Protein AF-A0A2S6AZ77-F1 (afdb_monomer_lite)

Secondary structure (DSSP, 8-state):
-HHHHHHHHHHHHHHHHHTTS--EETTEE--HHHHHHHHHHHHHHHHHHHHHHHHHHHSHHHHTT-SSTTHHHHHHHHH-

Foldseek 3Di:
DVLVVLVVQVVQCVVCVVVVHFRDDPNHGDDPVNVVVSVCVVPVVVCVLVVQLVVLVPDPVNQVPQPDDDPVSSVVSSVD

Radius of gyration: 18.74 Å; chains: 1; bounding box: 42×18×49 Å

Structure (mmCIF, N/CA/C/O backbone):
data_AF-A0A2S6AZ77-F1
#
_entry.id   AF-A0A2S6AZ77-F1
#
loop_
_atom_site.group_PDB
_atom_site.id
_atom_site.type_symbol
_atom_site.label_atom_id
_atom_site.label_alt_id
_atom_site.label_comp_id
_atom_site.label_asym_id
_atom_site.label_entity_id
_atom_site.label_seq_id
_atom_site.pdbx_PDB_ins_code
_atom_site.Cartn_x
_atom_site.Cartn_y
_atom_site.Cartn_z
_atom_site.occupancy
_atom_site.B_iso_or_equiv
_atom_site.auth_seq_id
_atom_site.auth_comp_id
_atom_site.auth_asym_id
_atom_site.auth_atom_id
_atom_site.pdbx_PDB_model_num
ATOM 1 N N . LEU A 1 1 ? -12.832 8.009 -2.819 1.00 78.25 1 LEU A N 1
ATOM 2 C CA . LEU A 1 1 ? -13.440 8.010 -1.464 1.00 78.25 1 LEU A CA 1
ATOM 3 C C . LEU A 1 1 ? -13.142 6.729 -0.675 1.00 78.25 1 LEU A C 1
ATOM 5 O O . LEU A 1 1 ? -12.708 6.844 0.460 1.00 78.25 1 LEU A O 1
ATOM 9 N N . TYR A 1 2 ? -13.305 5.528 -1.249 1.00 88.44 2 TYR A N 1
ATOM 10 C CA . TYR A 1 2 ? -13.090 4.263 -0.520 1.00 88.44 2 TYR A CA 1
ATOM 11 C C . TYR A 1 2 ? -11.671 4.093 0.064 1.00 88.44 2 TYR A C 1
ATOM 13 O O . TYR A 1 2 ? -11.541 3.635 1.191 1.00 88.44 2 TYR A O 1
ATOM 21 N N . GLY A 1 3 ? -10.614 4.515 -0.645 1.00 91.44 3 GLY A N 1
ATOM 22 C CA . GLY A 1 3 ? -9.235 4.412 -0.140 1.00 91.44 3 GLY A CA 1
ATOM 23 C C . GLY A 1 3 ? -9.008 5.206 1.151 1.00 91.44 3 GLY A C 1
ATOM 24 O O . GLY A 1 3 ? -8.381 4.710 2.080 1.00 91.44 3 GLY A O 1
ATOM 25 N N . LEU A 1 4 ? -9.613 6.394 1.258 1.00 94.88 4 LEU A N 1
ATOM 26 C CA . LEU A 1 4 ? -9.575 7.196 2.483 1.00 94.88 4 LEU A CA 1
ATOM 27 C C . LEU A 1 4 ? -10.266 6.474 3.650 1.00 94.88 4 LEU A C 1
ATOM 29 O O . LEU A 1 4 ? -9.774 6.524 4.771 1.00 94.88 4 LEU A O 1
ATOM 33 N N . LEU A 1 5 ? -11.373 5.770 3.388 1.00 94.00 5 LEU A N 1
ATOM 34 C CA . LEU A 1 5 ? -12.069 4.983 4.411 1.00 94.00 5 LEU A CA 1
ATOM 35 C C . LEU A 1 5 ? -11.217 3.810 4.905 1.00 94.00 5 LEU A C 1
ATOM 37 O O . LEU A 1 5 ? -11.178 3.557 6.103 1.00 94.00 5 LEU A O 1
ATOM 41 N N . VAL A 1 6 ? -10.493 3.130 4.010 1.00 95.56 6 VAL A N 1
ATOM 42 C CA . VAL A 1 6 ? -9.556 2.059 4.392 1.00 95.56 6 VAL A CA 1
ATOM 43 C C . VAL A 1 6 ? -8.460 2.600 5.316 1.00 95.56 6 VAL A C 1
ATOM 45 O O . VAL A 1 6 ? -8.183 1.999 6.353 1.00 95.56 6 VAL A O 1
ATOM 48 N N . PHE A 1 7 ? -7.890 3.766 4.997 1.00 95.38 7 PHE A N 1
ATOM 49 C CA . PHE A 1 7 ? -6.914 4.420 5.871 1.00 95.38 7 PHE A CA 1
ATOM 50 C C . PHE A 1 7 ? -7.520 4.898 7.195 1.00 95.38 7 PHE A C 1
ATOM 52 O O . PHE A 1 7 ? -6.865 4.785 8.227 1.00 95.38 7 PHE A O 1
ATOM 59 N N . ALA A 1 8 ? -8.767 5.375 7.200 1.00 95.44 8 ALA A N 1
ATOM 60 C CA . ALA A 1 8 ? -9.462 5.754 8.429 1.00 95.44 8 ALA A CA 1
ATOM 61 C C . ALA A 1 8 ? -9.682 4.547 9.360 1.00 95.44 8 ALA A C 1
ATOM 63 O O . ALA A 1 8 ? -9.435 4.651 10.560 1.00 95.44 8 ALA A O 1
ATOM 64 N N . ILE A 1 9 ? -10.071 3.390 8.808 1.00 95.38 9 ILE A N 1
ATOM 65 C CA . ILE A 1 9 ? -10.197 2.128 9.557 1.00 95.38 9 ILE A CA 1
ATOM 66 C C . ILE A 1 9 ? -8.844 1.725 10.154 1.00 95.38 9 ILE A C 1
ATOM 68 O O . ILE A 1 9 ? -8.770 1.415 11.340 1.00 95.38 9 ILE A O 1
ATOM 72 N N . LEU A 1 10 ? -7.769 1.787 9.363 1.00 96.00 10 LEU A N 1
ATOM 73 C CA . LEU A 1 10 ? -6.399 1.530 9.820 1.00 96.00 10 LEU A CA 1
ATOM 74 C C . LEU A 1 10 ? -5.981 2.459 10.965 1.00 96.00 10 LEU A C 1
ATOM 76 O O . LEU A 1 10 ? -5.474 1.997 11.985 1.00 96.00 10 LEU A O 1
ATOM 80 N N . ALA A 1 11 ? -6.213 3.762 10.811 1.00 96.31 11 ALA A N 1
ATOM 81 C CA . ALA A 1 11 ? -5.845 4.763 11.804 1.00 96.31 11 ALA A CA 1
ATOM 82 C C . ALA A 1 11 ? -6.576 4.533 13.134 1.00 96.31 11 ALA A C 1
ATOM 84 O O . ALA A 1 11 ? -5.948 4.529 14.191 1.00 96.31 11 ALA A O 1
ATOM 85 N N . VAL A 1 12 ? -7.886 4.277 13.085 1.00 96.50 12 VAL A N 1
ATOM 86 C CA . VAL A 1 12 ? -8.688 3.956 14.273 1.00 96.50 12 VAL A CA 1
ATOM 87 C C . VAL A 1 12 ? -8.270 2.628 14.897 1.00 96.50 12 VAL A C 1
ATOM 89 O O . VAL A 1 12 ? -8.236 2.522 16.121 1.00 96.50 12 VAL A O 1
ATOM 92 N N . PHE A 1 13 ? -7.916 1.630 14.084 1.00 95.69 13 PHE A N 1
ATOM 93 C CA . PHE A 1 13 ? -7.397 0.355 14.570 1.00 95.69 13 PHE A CA 1
ATOM 94 C C . PHE A 1 13 ? -6.127 0.543 15.398 1.00 95.69 13 PHE A C 1
ATOM 96 O O . PHE A 1 13 ? -6.066 0.107 16.547 1.00 95.69 13 PHE A O 1
ATOM 103 N N . VAL A 1 14 ? -5.147 1.265 14.853 1.00 95.7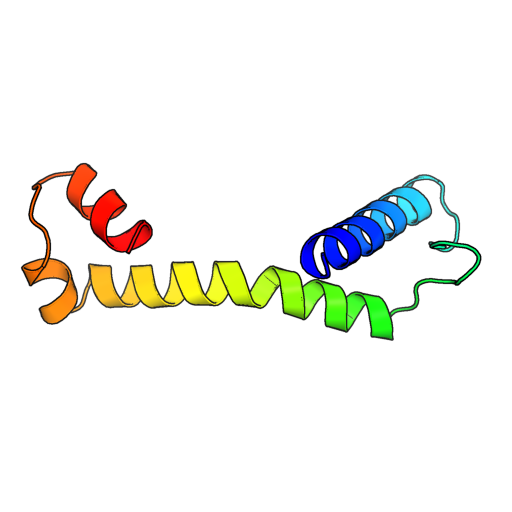5 14 VAL A N 1
ATOM 104 C CA . VAL A 1 14 ? -3.895 1.568 15.557 1.00 95.75 14 VAL A CA 1
ATOM 105 C C . VAL A 1 14 ? -4.162 2.411 16.807 1.00 95.75 14 VAL A C 1
ATOM 107 O O . VAL A 1 14 ? -3.701 2.051 17.888 1.00 95.75 14 VAL A O 1
ATOM 110 N N . ALA A 1 15 ? -4.959 3.478 16.702 1.00 96.50 15 ALA A N 1
ATOM 111 C CA . ALA A 1 15 ? -5.278 4.350 17.833 1.00 96.50 15 ALA A CA 1
ATOM 112 C C . ALA A 1 15 ? -6.010 3.609 18.969 1.00 96.50 15 ALA A C 1
ATOM 114 O O . ALA A 1 15 ? -5.669 3.783 20.139 1.00 96.50 15 ALA A O 1
ATOM 115 N N . GLY A 1 16 ? -6.978 2.748 18.638 1.00 94.81 16 GLY A N 1
ATOM 116 C CA . GLY A 1 16 ? -7.700 1.929 19.612 1.00 94.81 16 GLY A CA 1
ATOM 117 C C . GLY A 1 16 ? -6.760 1.003 20.381 1.00 94.81 16 GLY A C 1
ATOM 118 O O . GLY A 1 16 ? -6.780 0.993 21.613 1.00 94.81 16 GLY A O 1
ATOM 119 N N . LEU A 1 17 ? -5.863 0.313 19.667 1.00 94.81 17 LEU A N 1
ATOM 120 C CA . LEU A 1 17 ? -4.849 -0.545 20.284 1.00 94.81 17 LEU A CA 1
ATOM 121 C C . LEU A 1 17 ? -3.884 0.237 21.188 1.00 94.81 17 LEU A C 1
ATOM 123 O O . LEU A 1 17 ? -3.577 -0.235 22.281 1.00 94.81 17 LEU A O 1
ATOM 127 N N . MET A 1 18 ? -3.451 1.437 20.786 1.00 96.62 18 MET A N 1
ATOM 128 C CA . MET A 1 18 ? -2.537 2.275 21.581 1.00 96.62 18 MET A CA 1
ATOM 129 C C . MET A 1 18 ? -3.138 2.723 22.919 1.00 96.62 18 MET A C 1
ATOM 131 O O . MET A 1 18 ? -2.417 2.848 23.904 1.00 96.62 18 MET A O 1
ATOM 135 N N . VAL A 1 19 ? -4.454 2.945 22.973 1.00 95.69 19 VAL A N 1
ATOM 136 C CA . VAL A 1 19 ? -5.170 3.340 24.202 1.00 95.69 19 VAL A CA 1
ATOM 137 C C . VAL A 1 19 ? -5.664 2.110 24.990 1.00 95.69 19 VAL A C 1
ATOM 139 O O . VAL A 1 19 ? -6.253 2.244 26.063 1.00 95.69 19 VAL A O 1
ATOM 142 N N . GLY A 1 20 ? -5.434 0.891 24.484 1.00 94.25 20 GLY A N 1
ATOM 143 C CA . GLY A 1 20 ? -5.899 -0.353 25.105 1.00 94.25 20 GLY A CA 1
ATOM 144 C C . GLY A 1 20 ? -7.419 -0.542 25.028 1.00 94.25 20 GLY A C 1
ATOM 145 O O . GLY A 1 20 ? -8.013 -1.200 25.884 1.00 94.25 20 GLY A O 1
ATOM 146 N N . ARG A 1 21 ? -8.073 0.065 24.031 1.00 94.56 21 ARG A N 1
ATOM 147 C CA . ARG A 1 21 ? -9.516 -0.046 23.778 1.00 94.56 21 ARG A CA 1
ATOM 148 C C . ARG A 1 21 ? -9.776 -0.858 22.513 1.00 94.56 21 ARG A C 1
ATOM 150 O O . ARG A 1 21 ? -8.909 -1.020 21.660 1.00 94.56 21 ARG A O 1
ATOM 157 N N . THR A 1 22 ? -10.991 -1.385 22.387 1.00 93.94 22 THR A N 1
ATOM 158 C CA . THR A 1 22 ? -11.400 -2.014 21.127 1.00 93.94 22 THR A CA 1
ATOM 159 C C . THR A 1 22 ? -11.566 -0.927 20.062 1.00 93.94 22 THR A C 1
ATOM 161 O O . THR A 1 22 ? -12.210 0.083 20.347 1.00 93.94 22 THR A O 1
ATOM 164 N N . PRO A 1 23 ? -10.971 -1.080 18.866 1.00 95.12 23 PRO A N 1
ATOM 165 C CA . PRO A 1 23 ? -11.115 -0.090 17.808 1.00 95.12 23 PRO A CA 1
ATOM 166 C C . PRO A 1 23 ? -12.562 0.083 17.352 1.00 95.12 23 PRO A C 1
ATOM 168 O O . PRO A 1 23 ? -13.284 -0.900 17.176 1.00 95.12 23 PRO A O 1
ATOM 171 N N . GLU A 1 24 ? -12.97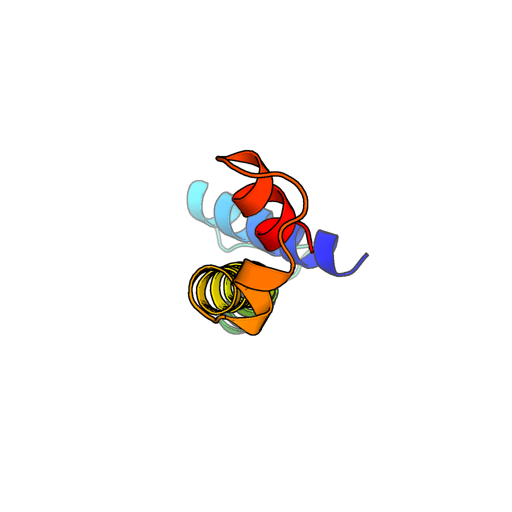2 1.329 17.119 1.00 95.94 24 GLU A N 1
ATOM 172 C CA . GLU A 1 24 ? -14.355 1.666 16.789 1.00 95.94 24 GLU A CA 1
ATOM 173 C C . GLU A 1 24 ? -14.429 2.848 15.816 1.00 95.94 24 GLU A C 1
ATOM 175 O O . GLU A 1 24 ? -13.912 3.930 16.092 1.00 95.94 24 GLU A O 1
ATOM 180 N N . PHE A 1 25 ? -15.082 2.652 14.670 1.00 95.06 25 PHE A N 1
ATOM 181 C CA . PHE A 1 25 ? -15.291 3.675 13.648 1.00 95.06 25 PHE A CA 1
ATOM 182 C C . PHE A 1 25 ? -16.786 3.995 13.529 1.00 95.06 25 PHE A C 1
ATOM 184 O O . PHE A 1 25 ? -17.591 3.119 13.218 1.00 95.06 25 PHE A O 1
ATOM 191 N N . LEU A 1 26 ? -17.168 5.255 13.776 1.00 93.19 26 LEU A N 1
ATOM 192 C CA . LEU A 1 26 ? -18.562 5.734 13.724 1.00 93.19 26 LEU A CA 1
ATOM 193 C C . LEU A 1 26 ? -19.551 4.897 14.565 1.00 93.19 26 LEU A C 1
ATOM 195 O O . LEU A 1 26 ? -20.651 4.588 14.106 1.00 93.19 26 LEU A O 1
ATOM 199 N N . GLY A 1 27 ? -19.169 4.495 15.780 1.00 91.44 27 GLY A N 1
ATOM 200 C CA . GLY A 1 27 ? -20.041 3.683 16.637 1.00 91.44 27 GLY A CA 1
ATOM 201 C C . GLY A 1 27 ? -19.935 2.168 16.404 1.00 91.44 27 GLY A C 1
ATOM 202 O O . GLY A 1 27 ? -20.580 1.384 17.099 1.00 91.44 27 GLY A O 1
ATOM 203 N N . LYS A 1 28 ? -19.189 1.733 15.376 1.00 94.50 28 LYS A N 1
ATOM 204 C CA . LYS A 1 28 ? -19.074 0.323 14.979 1.00 94.50 28 LYS A CA 1
ATOM 205 C C . LYS A 1 28 ? -17.695 -0.221 15.301 1.00 94.50 28 LYS A C 1
ATOM 207 O O . LYS A 1 28 ? -16.687 0.358 14.904 1.00 94.50 28 LYS A O 1
ATOM 212 N N . LYS A 1 29 ? -17.658 -1.357 15.994 1.00 94.25 29 LYS A N 1
ATOM 213 C CA . LYS A 1 29 ? -16.409 -2.053 16.311 1.00 94.25 29 LYS A CA 1
ATOM 214 C C . LYS A 1 29 ? -15.734 -2.527 15.033 1.00 94.25 29 LYS A C 1
ATOM 216 O O . LYS A 1 29 ? -16.411 -3.077 14.173 1.00 94.25 29 LYS A O 1
ATOM 221 N N . VAL A 1 30 ? -14.420 -2.334 14.956 1.00 94.75 30 VAL A N 1
ATOM 222 C CA . VAL A 1 30 ? -13.586 -2.885 13.887 1.00 94.75 30 VAL A CA 1
ATOM 223 C C . VAL A 1 30 ? -13.024 -4.223 14.354 1.00 94.75 30 VAL A C 1
ATOM 225 O O . VAL A 1 30 ? -12.178 -4.282 15.248 1.00 94.75 30 VAL A O 1
ATOM 228 N N . GLU A 1 31 ? -13.496 -5.305 13.749 1.00 93.62 31 GLU A N 1
ATOM 229 C CA . GLU A 1 31 ? -13.084 -6.668 14.072 1.00 93.62 31 GLU A CA 1
ATOM 230 C C . GLU A 1 31 ? -12.004 -7.199 13.117 1.00 93.62 31 GLU A C 1
ATOM 232 O O . GLU A 1 31 ? -11.674 -6.621 12.077 1.00 93.62 31 GLU A O 1
ATOM 237 N N . ALA A 1 32 ? -11.464 -8.379 13.439 1.00 93.12 32 ALA A N 1
ATOM 238 C CA . ALA A 1 32 ? -10.411 -9.022 12.657 1.00 93.12 32 ALA A CA 1
ATOM 239 C C . ALA A 1 32 ? -10.788 -9.239 11.179 1.00 93.12 32 ALA A C 1
ATOM 241 O O . ALA A 1 32 ? -9.914 -9.227 10.314 1.00 93.12 32 ALA A O 1
ATOM 242 N N . ARG A 1 33 ? -12.074 -9.451 10.866 1.00 94.25 33 ARG A N 1
ATOM 243 C CA . ARG A 1 33 ? -12.534 -9.637 9.481 1.00 94.25 33 ARG A CA 1
ATOM 244 C C . ARG A 1 33 ? -12.388 -8.355 8.659 1.00 94.25 33 ARG A C 1
ATOM 246 O O . ARG A 1 33 ? -11.853 -8.412 7.556 1.00 94.25 33 ARG A O 1
ATOM 253 N N . GLU A 1 34 ? -12.833 -7.222 9.189 1.00 93.56 34 GLU A N 1
ATOM 254 C CA . GLU A 1 34 ? -12.747 -5.923 8.509 1.00 93.56 34 GLU A CA 1
ATOM 255 C C . GLU A 1 34 ? -11.289 -5.495 8.364 1.00 93.56 34 GLU A C 1
ATOM 257 O O . GLU A 1 34 ? -10.872 -5.058 7.291 1.00 93.56 34 GLU A O 1
ATOM 262 N N . MET A 1 35 ? -10.488 -5.739 9.405 1.00 95.56 35 MET A N 1
ATOM 263 C CA . MET A 1 35 ? -9.059 -5.456 9.379 1.00 95.56 35 MET A CA 1
ATOM 264 C C . MET A 1 35 ? -8.324 -6.272 8.306 1.00 95.56 35 MET A C 1
ATOM 266 O O . MET A 1 35 ? -7.478 -5.730 7.600 1.00 95.56 35 MET A O 1
ATOM 270 N N . LYS A 1 36 ? -8.673 -7.552 8.107 1.00 96.19 36 LYS A N 1
ATOM 271 C CA . LYS A 1 36 ? -8.096 -8.375 7.026 1.00 96.19 36 LYS A CA 1
ATOM 272 C C . LYS A 1 36 ? -8.369 -7.781 5.645 1.00 96.19 36 LYS A C 1
ATOM 274 O O . LYS A 1 36 ? -7.451 -7.700 4.835 1.00 96.19 36 LYS A O 1
ATOM 279 N N . PHE A 1 37 ? -9.598 -7.343 5.377 1.00 96.12 37 PHE A N 1
ATOM 280 C CA . PHE A 1 37 ? -9.930 -6.731 4.088 1.00 96.12 37 PHE A CA 1
ATOM 281 C C . PHE A 1 37 ? -9.252 -5.374 3.895 1.00 96.12 37 PHE A C 1
ATOM 283 O O . PHE A 1 37 ? -8.739 -5.109 2.809 1.00 96.12 37 PHE A O 1
ATOM 290 N N . ALA A 1 38 ? -9.185 -4.548 4.942 1.00 95.38 38 ALA A N 1
ATOM 291 C CA . ALA A 1 38 ? -8.452 -3.287 4.904 1.00 95.38 38 ALA A CA 1
ATOM 292 C C . ALA A 1 38 ? -6.961 -3.513 4.597 1.00 95.38 38 ALA A C 1
ATOM 294 O O . ALA A 1 38 ? -6.408 -2.852 3.720 1.00 95.38 38 ALA A O 1
ATOM 295 N N . MET A 1 39 ? -6.329 -4.499 5.244 1.00 96.69 39 MET A N 1
ATOM 296 C CA . MET A 1 39 ? -4.932 -4.853 4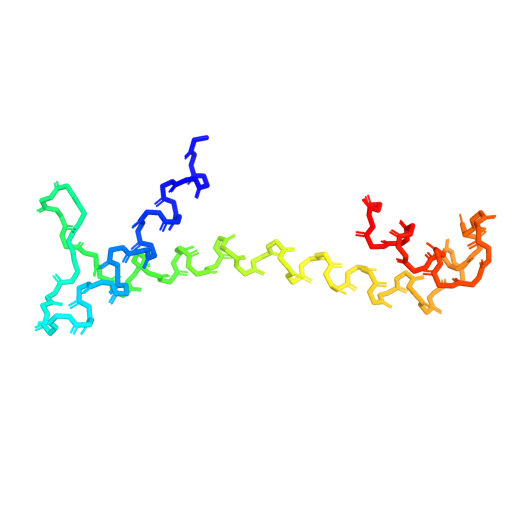.973 1.00 96.69 39 MET A CA 1
ATOM 297 C C . MET A 1 39 ? -4.724 -5.367 3.552 1.00 96.69 39 MET A C 1
ATOM 299 O O . MET A 1 39 ? -3.772 -4.948 2.902 1.00 96.69 39 MET A O 1
ATOM 303 N N . LEU A 1 40 ? -5.607 -6.231 3.042 1.00 96.81 40 LEU A N 1
ATOM 304 C CA . LEU A 1 40 ? -5.526 -6.685 1.652 1.00 96.81 40 LEU A CA 1
ATOM 305 C C . LEU A 1 40 ? -5.623 -5.503 0.681 1.00 96.81 40 LEU A C 1
ATOM 307 O O . LEU A 1 40 ? -4.799 -5.391 -0.221 1.00 96.81 40 LEU A O 1
ATOM 311 N N . ALA A 1 41 ? -6.565 -4.583 0.901 1.00 95.56 41 ALA A N 1
ATOM 312 C CA . ALA A 1 41 ? -6.720 -3.401 0.059 1.00 95.56 41 ALA A CA 1
ATOM 313 C C . ALA A 1 41 ? -5.466 -2.506 0.053 1.00 95.56 41 ALA A C 1
ATOM 315 O O . ALA A 1 41 ? -5.098 -1.989 -1.000 1.00 95.56 41 ALA A O 1
ATOM 316 N N . VAL A 1 42 ? -4.793 -2.347 1.199 1.00 96.12 42 VAL A N 1
ATOM 317 C CA . VAL A 1 42 ? -3.557 -1.550 1.295 1.00 96.12 42 VAL A CA 1
ATOM 318 C C . VAL A 1 42 ? -2.346 -2.278 0.727 1.00 96.12 42 VAL A C 1
ATOM 320 O O . VAL A 1 42 ? -1.496 -1.626 0.135 1.00 96.12 42 VAL A O 1
ATOM 323 N N . LEU A 1 43 ? -2.249 -3.600 0.886 1.00 97.00 43 LEU A N 1
ATOM 324 C CA . LEU A 1 43 ? -1.074 -4.374 0.476 1.00 97.00 43 LEU A CA 1
ATOM 325 C C . LEU A 1 43 ? -1.069 -4.747 -1.007 1.00 97.00 43 LEU A C 1
ATOM 327 O O . LEU A 1 43 ? 0.009 -4.890 -1.574 1.00 97.00 43 LEU A O 1
ATOM 331 N N . ILE A 1 44 ? -2.233 -4.877 -1.651 1.00 97.19 44 ILE A N 1
ATOM 332 C CA . ILE A 1 44 ? -2.302 -5.218 -3.081 1.00 97.19 44 ILE A CA 1
ATOM 333 C C . ILE A 1 44 ? -1.556 -4.180 -3.925 1.00 97.19 44 ILE A C 1
ATOM 335 O O . ILE A 1 44 ? -0.769 -4.558 -4.785 1.00 97.19 44 ILE A O 1
ATOM 339 N N . LEU A 1 45 ? -1.751 -2.886 -3.655 1.00 95.38 45 LEU A N 1
ATOM 340 C CA . LEU A 1 45 ? -1.127 -1.812 -4.429 1.00 95.38 45 LEU A CA 1
ATOM 341 C C . LEU A 1 45 ? 0.419 -1.856 -4.405 1.00 95.38 45 LEU A C 1
ATOM 343 O O . LEU A 1 45 ? 1.007 -1.977 -5.478 1.00 95.38 45 LEU A O 1
ATOM 347 N N . PRO A 1 46 ? 1.107 -1.801 -3.245 1.00 96.50 46 PRO A N 1
ATOM 348 C CA . PRO A 1 46 ? 2.564 -1.861 -3.205 1.00 96.50 46 PRO A CA 1
ATOM 349 C C . PRO A 1 46 ? 3.106 -3.211 -3.679 1.00 96.50 46 PRO A C 1
ATOM 351 O O . PRO A 1 46 ? 4.177 -3.242 -4.270 1.00 96.50 46 PRO A O 1
ATOM 354 N N . LEU A 1 47 ? 2.388 -4.319 -3.465 1.00 97.94 47 LEU A N 1
ATOM 355 C CA . LEU A 1 47 ? 2.825 -5.634 -3.940 1.00 97.94 47 LEU A CA 1
ATOM 356 C C . LEU A 1 47 ? 2.819 -5.691 -5.471 1.00 97.94 47 LEU A C 1
ATOM 358 O O . LEU A 1 47 ? 3.787 -6.150 -6.067 1.00 97.94 47 LEU A O 1
ATOM 362 N N . VAL A 1 48 ? 1.765 -5.175 -6.104 1.00 97.56 48 VAL A N 1
ATOM 363 C CA . VAL A 1 48 ? 1.656 -5.094 -7.565 1.00 97.56 48 VAL A CA 1
ATOM 364 C C . VAL A 1 48 ? 2.726 -4.171 -8.146 1.00 97.56 48 VAL A C 1
ATOM 366 O O . VAL A 1 48 ? 3.423 -4.581 -9.070 1.00 97.56 48 VAL A O 1
ATOM 369 N N . ILE A 1 49 ? 2.895 -2.971 -7.579 1.00 97.31 49 ILE A N 1
ATOM 370 C CA . ILE A 1 49 ? 3.908 -2.009 -8.036 1.00 97.31 49 ILE A CA 1
ATOM 371 C C . ILE A 1 49 ? 5.301 -2.629 -7.916 1.00 97.31 49 ILE A C 1
ATOM 373 O O . ILE A 1 49 ? 5.982 -2.801 -8.917 1.00 97.31 49 ILE A O 1
ATOM 377 N N . LEU A 1 50 ? 5.706 -3.058 -6.718 1.00 97.31 50 LEU A N 1
ATOM 378 C CA . LEU A 1 50 ? 7.043 -3.617 -6.505 1.00 97.31 50 LEU A CA 1
ATOM 379 C C . LEU A 1 50 ? 7.269 -4.908 -7.297 1.00 97.31 50 LEU A C 1
ATOM 381 O O . LEU A 1 50 ? 8.367 -5.125 -7.804 1.00 97.31 50 LEU A O 1
ATOM 385 N N . GLY A 1 51 ? 6.245 -5.755 -7.420 1.00 97.69 51 GLY A N 1
ATOM 386 C CA . GLY A 1 51 ? 6.314 -6.999 -8.179 1.00 97.69 51 GLY A CA 1
ATOM 387 C C . GLY A 1 51 ? 6.563 -6.752 -9.663 1.00 97.69 51 GLY A C 1
ATOM 388 O O . GLY A 1 51 ? 7.491 -7.328 -10.231 1.00 97.69 51 GLY A O 1
ATOM 389 N N . PHE A 1 52 ? 5.789 -5.864 -10.290 1.00 96.75 52 PHE A N 1
ATOM 390 C CA . PHE A 1 52 ? 5.987 -5.543 -11.702 1.00 96.75 52 PHE A CA 1
ATOM 391 C C . PHE A 1 52 ? 7.238 -4.705 -11.947 1.00 96.75 52 PHE A C 1
ATOM 393 O O . PHE A 1 52 ? 7.955 -4.991 -12.901 1.00 96.75 52 PHE A O 1
ATOM 400 N N . THR A 1 53 ? 7.579 -3.763 -11.063 1.00 96.44 53 THR A N 1
ATOM 401 C CA . THR A 1 53 ? 8.862 -3.048 -11.130 1.00 96.44 53 THR A CA 1
ATOM 402 C C . THR A 1 53 ? 10.034 -4.029 -11.086 1.00 96.44 53 THR A C 1
ATOM 404 O O . THR A 1 53 ? 10.949 -3.915 -11.897 1.00 96.44 53 THR A O 1
ATOM 407 N N . ALA A 1 54 ? 10.006 -5.027 -10.195 1.00 96.69 54 ALA A N 1
ATOM 408 C CA . ALA A 1 54 ? 11.064 -6.032 -10.106 1.00 96.69 54 ALA A CA 1
ATOM 409 C C . ALA A 1 54 ? 11.183 -6.870 -11.389 1.00 96.69 54 ALA A C 1
ATOM 411 O O . ALA A 1 54 ? 12.296 -7.108 -11.853 1.00 96.69 54 ALA A O 1
ATOM 412 N N . VAL A 1 55 ? 10.056 -7.282 -11.984 1.00 96.94 55 VAL A N 1
ATOM 413 C CA . VAL A 1 55 ? 10.045 -8.019 -13.261 1.00 96.94 55 VAL A CA 1
ATOM 414 C C . VAL A 1 55 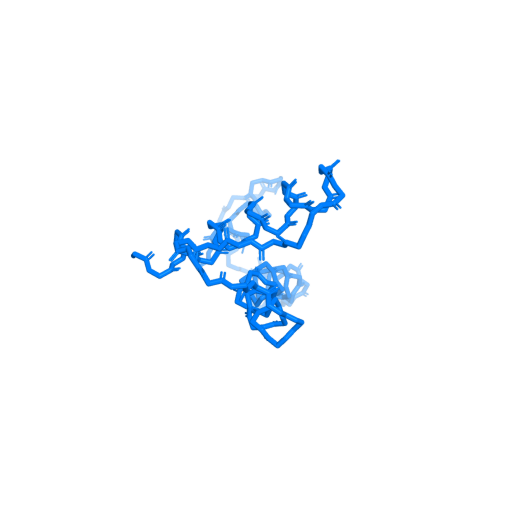? 10.593 -7.152 -14.399 1.00 96.94 55 VAL A C 1
ATOM 416 O O . VAL A 1 55 ? 11.482 -7.591 -15.127 1.00 96.94 55 VAL A O 1
ATOM 419 N N . SER A 1 56 ? 10.121 -5.913 -14.533 1.00 95.12 56 SER A N 1
ATOM 420 C CA . SER A 1 56 ? 10.559 -4.986 -15.583 1.00 95.12 56 SER A CA 1
ATOM 421 C C . SER A 1 56 ? 12.030 -4.579 -15.448 1.00 95.12 56 SER A C 1
ATOM 423 O O . SER A 1 56 ? 12.688 -4.333 -16.454 1.00 95.12 56 SER A O 1
ATOM 425 N N . ALA A 1 57 ? 12.577 -4.557 -14.229 1.00 94.62 57 ALA A N 1
ATOM 426 C CA . ALA A 1 57 ? 13.983 -4.233 -13.985 1.00 94.62 57 ALA A CA 1
ATOM 427 C C . ALA A 1 57 ? 14.967 -5.323 -14.453 1.00 94.62 57 ALA A C 1
ATOM 429 O O . ALA A 1 57 ? 16.154 -5.037 -14.605 1.00 94.62 57 ALA A O 1
ATOM 430 N N . VAL A 1 58 ? 14.502 -6.560 -14.670 1.00 94.81 58 VAL A N 1
ATOM 431 C CA . VAL A 1 58 ? 15.353 -7.689 -15.099 1.00 94.81 58 VAL A CA 1
ATOM 432 C C . VAL A 1 58 ? 14.989 -8.241 -16.474 1.00 94.81 58 VAL A C 1
ATOM 434 O O . VAL A 1 58 ? 15.824 -8.876 -17.116 1.00 94.81 58 VAL A O 1
ATOM 437 N N . ALA A 1 59 ? 13.758 -8.024 -16.936 1.00 94.69 59 ALA A N 1
ATOM 438 C CA . ALA A 1 59 ? 13.306 -8.512 -18.227 1.00 94.69 59 ALA A CA 1
ATOM 439 C C . ALA A 1 59 ? 13.726 -7.571 -19.365 1.00 94.69 59 ALA A C 1
ATOM 441 O O . ALA A 1 59 ? 13.594 -6.354 -19.261 1.00 94.69 59 ALA A O 1
ATOM 442 N N . GLU A 1 60 ? 14.162 -8.143 -20.488 1.00 92.19 60 GLU A N 1
ATOM 443 C CA . GLU A 1 60 ? 14.652 -7.391 -21.653 1.00 92.19 60 GLU A CA 1
ATOM 444 C C . GLU A 1 60 ? 13.606 -6.420 -22.223 1.00 92.19 60 GLU A C 1
ATOM 446 O O . GLU A 1 60 ? 13.938 -5.300 -22.604 1.00 92.19 60 GLU A O 1
ATOM 451 N N . PHE A 1 61 ? 12.321 -6.793 -22.214 1.00 90.12 61 PHE A N 1
ATOM 452 C CA . PHE A 1 61 ? 11.241 -5.899 -22.651 1.00 90.12 61 PHE A CA 1
ATOM 453 C C . PHE A 1 61 ? 11.082 -4.665 -21.747 1.00 90.12 61 PHE A C 1
ATOM 455 O O . PHE A 1 61 ? 10.607 -3.631 -22.205 1.00 90.12 61 PHE A O 1
ATOM 462 N N . GLY A 1 62 ? 11.449 -4.773 -20.466 1.00 89.38 62 GLY A N 1
ATOM 463 C CA . GLY A 1 62 ? 11.389 -3.667 -19.517 1.00 89.38 62 GLY A CA 1
ATOM 464 C C . GLY A 1 62 ? 12.640 -2.800 -19.603 1.00 89.38 62 GLY A C 1
ATOM 465 O O . GLY A 1 62 ? 12.540 -1.584 -19.745 1.00 89.38 62 GLY A O 1
ATOM 466 N N . THR A 1 63 ? 13.825 -3.410 -19.627 1.00 92.12 63 THR A N 1
ATOM 467 C CA . THR A 1 63 ? 15.097 -2.670 -19.685 1.00 92.12 63 THR A CA 1
ATOM 468 C C . THR A 1 63 ? 15.332 -1.975 -21.027 1.00 92.12 63 THR A C 1
ATOM 470 O O . THR A 1 63 ? 15.922 -0.898 -21.052 1.00 92.12 63 THR A O 1
ATOM 473 N N . SER A 1 64 ? 14.825 -2.530 -22.133 1.00 92.50 64 SER A N 1
ATOM 474 C CA . SER A 1 64 ? 14.883 -1.889 -23.459 1.00 92.50 64 SER A CA 1
ATOM 475 C C . SER A 1 64 ? 13.979 -0.660 -23.595 1.00 92.50 64 SER A C 1
ATOM 477 O O . SER A 1 64 ? 14.174 0.131 -24.514 1.00 92.50 64 SER A O 1
ATOM 479 N N . SER A 1 65 ? 13.018 -0.472 -22.683 1.00 89.69 65 SER A N 1
ATOM 480 C CA . SER A 1 65 ? 12.115 0.688 -22.679 1.00 89.69 65 SER A CA 1
ATOM 481 C C . SER A 1 65 ? 12.686 1.927 -21.972 1.00 89.69 65 SER A C 1
ATOM 483 O O . SER A 1 65 ? 12.076 2.993 -22.041 1.00 89.69 65 SER A O 1
ATOM 485 N N . ILE A 1 66 ? 13.852 1.808 -21.321 1.00 94.19 66 ILE A N 1
ATOM 486 C CA . ILE A 1 66 ? 14.502 2.905 -20.590 1.00 94.19 66 ILE A CA 1
ATOM 487 C C . ILE A 1 66 ? 14.978 3.979 -21.574 1.00 94.19 66 ILE A C 1
ATOM 489 O O . ILE A 1 66 ? 15.779 3.705 -22.470 1.00 94.19 66 ILE A O 1
ATOM 493 N N . LEU A 1 67 ? 14.534 5.219 -21.366 1.00 92.88 67 LEU A N 1
ATOM 494 C CA . LEU A 1 67 ? 14.927 6.368 -22.186 1.00 92.88 67 LEU A CA 1
ATOM 495 C C . LEU A 1 67 ? 16.103 7.125 -21.565 1.00 92.88 67 LEU A C 1
ATOM 497 O O . LEU A 1 67 ? 16.962 7.636 -22.289 1.00 92.88 67 LEU A O 1
ATOM 501 N N . THR A 1 68 ? 16.165 7.172 -20.230 1.00 93.31 68 THR A N 1
ATOM 502 C CA . THR A 1 68 ? 17.210 7.898 -19.500 1.00 93.31 68 THR A CA 1
ATOM 503 C C . THR A 1 68 ? 18.140 6.932 -18.759 1.00 93.31 68 THR A C 1
ATOM 505 O O . THR A 1 68 ? 17.738 6.328 -17.761 1.00 93.31 68 THR A O 1
ATOM 508 N N . PRO A 1 69 ? 19.410 6.784 -19.183 1.00 87.38 69 PRO A N 1
ATOM 509 C CA . PRO A 1 69 ? 20.339 5.867 -18.533 1.00 87.38 69 PRO A CA 1
ATOM 510 C C . PRO A 1 69 ? 20.728 6.329 -17.119 1.00 87.38 69 PRO A C 1
ATOM 512 O O . PRO A 1 69 ? 20.667 7.510 -16.772 1.00 87.38 69 PRO A O 1
ATOM 515 N N . GLY A 1 70 ? 21.189 5.381 -16.301 1.00 89.44 70 GLY A N 1
ATOM 516 C CA . GLY A 1 70 ? 21.577 5.623 -14.909 1.00 89.44 70 GLY A CA 1
ATOM 517 C C . GLY A 1 70 ? 20.399 5.507 -13.930 1.00 89.44 70 GLY A C 1
ATOM 518 O O . GLY A 1 70 ? 19.3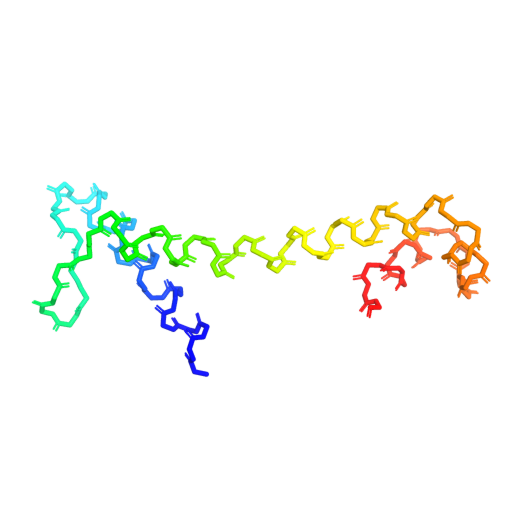98 4.868 -14.249 1.00 89.44 70 GLY A O 1
ATOM 519 N N . PRO A 1 71 ? 20.488 6.104 -12.724 1.00 92.81 71 PRO A N 1
ATOM 520 C CA . PRO A 1 71 ? 19.467 5.953 -11.679 1.00 92.81 71 PRO A CA 1
ATOM 521 C C . PRO A 1 71 ? 18.062 6.418 -12.084 1.00 92.81 71 PRO A C 1
ATOM 523 O O . PRO A 1 71 ? 17.079 5.965 -11.505 1.00 92.81 71 PRO A O 1
ATOM 526 N N . HIS A 1 72 ? 17.956 7.306 -13.077 1.00 93.94 72 HIS A N 1
ATOM 527 C CA . HIS A 1 72 ? 16.669 7.796 -13.562 1.00 93.94 72 HIS A CA 1
ATOM 528 C C . HIS A 1 72 ? 15.857 6.711 -14.282 1.00 93.94 72 HIS A C 1
ATOM 530 O O . HIS A 1 72 ? 14.642 6.678 -14.132 1.00 93.94 72 HIS A O 1
ATOM 536 N 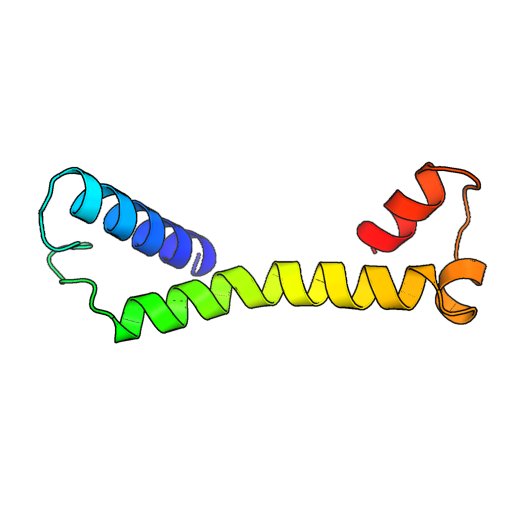N . GLY A 1 73 ? 16.515 5.770 -14.967 1.00 93.44 73 GLY A N 1
ATOM 537 C CA . GLY A 1 73 ? 15.835 4.655 -15.627 1.00 93.44 73 GLY A CA 1
ATOM 538 C C . GLY A 1 73 ? 15.085 3.744 -14.651 1.00 93.44 73 GLY A C 1
ATOM 539 O O . GLY A 1 73 ? 14.021 3.229 -14.977 1.00 93.44 73 GLY A O 1
ATOM 540 N N . LEU A 1 74 ? 15.566 3.601 -13.408 1.00 92.81 74 LEU A N 1
ATOM 541 C CA . LEU A 1 74 ? 14.815 2.888 -12.367 1.00 92.81 74 LEU A CA 1
ATOM 542 C C . LEU A 1 74 ? 13.538 3.645 -11.977 1.00 92.81 74 LEU A C 1
ATOM 544 O O . LEU A 1 74 ? 12.498 3.025 -11.765 1.00 92.81 74 LEU A O 1
ATOM 548 N N . SER A 1 75 ? 13.609 4.975 -11.895 1.00 94.69 75 SER A N 1
ATOM 549 C CA . SER A 1 75 ? 12.437 5.813 -11.637 1.00 94.69 75 SER A CA 1
ATOM 550 C C . SER A 1 75 ? 11.416 5.730 -12.772 1.00 94.69 75 SER A C 1
ATOM 552 O O . SER A 1 75 ? 10.226 5.714 -12.484 1.00 94.69 75 SER A O 1
ATOM 554 N N . GLU A 1 76 ? 11.857 5.626 -14.031 1.00 94.69 76 GLU A N 1
ATOM 555 C CA . GLU A 1 76 ? 10.968 5.399 -15.182 1.00 94.69 76 GLU A CA 1
ATOM 556 C C . GLU A 1 76 ? 10.198 4.077 -15.034 1.00 94.69 76 GLU A C 1
ATOM 558 O O . GLU A 1 76 ? 8.975 4.069 -15.150 1.00 94.69 76 GLU A O 1
ATOM 563 N N . ILE A 1 77 ? 10.885 2.983 -14.683 1.00 94.31 77 ILE A N 1
ATOM 564 C CA . ILE A 1 77 ? 10.256 1.665 -14.472 1.00 94.31 77 ILE A CA 1
ATOM 565 C C . ILE A 1 77 ? 9.304 1.661 -13.265 1.00 94.31 77 ILE A C 1
ATOM 567 O O . ILE A 1 77 ? 8.277 0.989 -13.293 1.00 94.31 77 ILE A O 1
ATOM 571 N N . LEU A 1 78 ? 9.651 2.359 -12.180 1.00 94.69 78 LEU A N 1
ATOM 572 C CA . LEU A 1 78 ? 8.831 2.412 -10.965 1.00 94.69 78 LEU A CA 1
ATOM 573 C C . LEU A 1 78 ? 7.602 3.325 -11.114 1.00 94.69 78 LEU A C 1
ATOM 575 O O . LEU A 1 78 ? 6.612 3.130 -10.411 1.00 94.69 78 LEU A O 1
ATOM 579 N N . TYR A 1 79 ? 7.689 4.346 -11.968 1.00 93.69 79 TYR A N 1
ATOM 580 C CA . TYR A 1 79 ? 6.616 5.317 -12.188 1.00 93.69 79 TYR A CA 1
ATOM 581 C C . TYR A 1 79 ? 5.591 4.870 -13.238 1.00 93.69 79 TYR A C 1
ATOM 583 O O . TYR A 1 79 ? 4.442 5.308 -13.164 1.00 93.69 79 TYR A O 1
ATOM 591 N N . ALA A 1 80 ? 6.012 4.050 -14.206 1.00 89.69 80 ALA A N 1
ATOM 592 C CA . ALA A 1 80 ? 5.154 3.476 -15.244 1.00 89.69 80 ALA A CA 1
ATOM 593 C C . ALA A 1 80 ? 3.998 2.642 -14.663 1.00 89.69 80 ALA A C 1
ATOM 595 O O . ALA A 1 80 ? 2.873 2.774 -15.200 1.00 89.69 80 ALA A O 1
#

Sequence (80 aa):
LYGLLVFAILAVFVAGLMVGRTPEFLGKKVEAREMKFAMLAVLILPLVILGFTAVSAVAEFGTSSILTPGPHGLSEILYA

pLDDT: mean 94.32, std 2.86, range [78.25, 97.94]